Protein AF-A0AAW0NB07-F1 (afdb_monomer)

Solvent-accessible surface area (backbone atoms only — not comparable to full-atom values): 6452 Å² total; per-residue (Å²): 136,86,80,81,79,72,72,83,71,90,73,86,90,73,100,69,55,50,33,50,82,87,44,101,56,51,65,38,82,33,72,64,41,55,53,54,50,50,51,54,52,50,51,51,52,53,50,51,53,49,53,49,48,51,50,52,46,48,44,65,76,60,35,98,66,44,72,68,50,56,55,50,51,51,50,52,51,50,53,53,51,51,53,51,52,53,54,50,52,52,50,55,49,51,50,52,52,50,51,54,51,48,55,62,71,72,53,134

Radius of gyration: 41.6 Å; Cα contacts (8 Å, |Δi|>4): 25; chains: 1; bounding box: 79×50×108 Å

Sequence (108 aa):
MGETNSSQFRYCRYRDYRASPWSPVPYEFTLQFWHVLAARLAFIIVFEHLVFGIKSFIAYLIPDMPKDLCDRMRREKYLMQEMMYEAELEHLQKERKKNGRRYHHEWP

InterPro domains:
  IPR007632 Anoctamin [PTHR12308] (30-99)
  IPR049452 Anoctamin, transmembrane domain [PF04547] (28-76)

Organism: NCBI:txid88201

Secondary structure (DSSP, 8-state):
--------------S--BPPTTSSSTTPBPHHHHHHHHHHHHHHHHHHHHHHHHHHHHHHHS-SS-HHHHHHHHHHHHHHHHHHHHHHHHHHHHHHHHHHHHHHHH--

Mean predicted aligned error: 14.31 Å

Nearest PDB structures (foldseek):
  7b5c-assembly1_A  TM=6.868E-01  e=9.973E-05  Mus musculus
  8b8k-assembly1_B  TM=7.406E-01  e=4.175E-04  Mus musculus

Structure (mmCIF, N/CA/C/O backbone):
data_AF-A0AAW0NB07-F1
#
_entry.id   AF-A0AAW0NB07-F1
#
loop_
_atom_site.group_PDB
_atom_site.id
_atom_site.type_symbol
_atom_site.label_atom_id
_atom_site.label_alt_id
_atom_site.label_comp_id
_atom_site.label_asym_id
_atom_site.label_entity_id
_atom_site.label_seq_id
_atom_site.pdbx_PDB_ins_code
_atom_site.Cartn_x
_atom_site.Cartn_y
_atom_site.Cartn_z
_atom_site.occupancy
_atom_site.B_iso_or_equiv
_atom_site.auth_seq_id
_atom_site.auth_comp_id
_atom_site.auth_asym_id
_atom_site.auth_atom_id
_atom_site.pdbx_PDB_model_num
ATOM 1 N N . MET A 1 1 ? 37.553 -40.968 -32.370 1.00 39.19 1 MET A N 1
ATOM 2 C CA . MET A 1 1 ? 37.936 -39.611 -32.810 1.00 39.19 1 MET A CA 1
ATOM 3 C C . MET A 1 1 ? 36.805 -38.686 -32.410 1.00 39.19 1 MET A C 1
ATOM 5 O O . MET A 1 1 ? 35.709 -38.844 -32.924 1.00 39.19 1 MET A O 1
ATOM 9 N N . GLY A 1 2 ? 37.022 -37.868 -31.379 1.00 48.94 2 GLY A N 1
ATOM 10 C CA . GLY A 1 2 ? 36.021 -36.930 -30.880 1.00 48.94 2 GLY A CA 1
ATOM 11 C C . GLY A 1 2 ? 36.103 -35.625 -31.657 1.00 48.94 2 GLY A C 1
ATOM 12 O O . GLY A 1 2 ? 37.134 -34.963 -31.619 1.00 48.94 2 GLY A O 1
ATOM 13 N N . GLU A 1 3 ? 35.027 -35.261 -32.342 1.00 48.88 3 GLU A N 1
ATOM 14 C CA . GLU A 1 3 ? 34.870 -33.935 -32.931 1.00 48.88 3 GLU A CA 1
ATOM 15 C C . GLU A 1 3 ? 33.996 -33.092 -32.004 1.00 48.88 3 GLU A C 1
ATOM 17 O O . GLU A 1 3 ? 32.772 -33.043 -32.111 1.00 48.88 3 GLU A O 1
ATOM 22 N N . THR A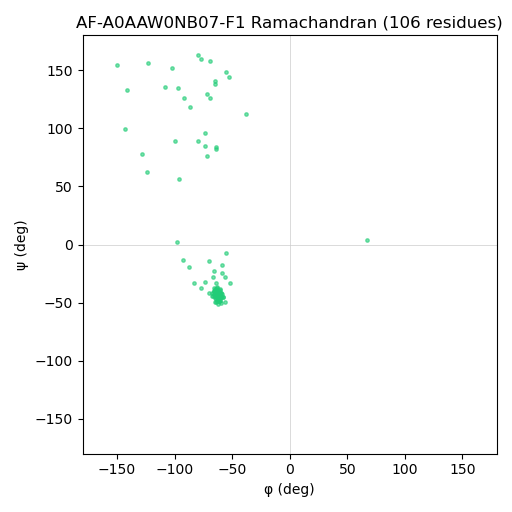 1 4 ? 34.636 -32.414 -31.054 1.00 56.88 4 THR A N 1
ATOM 23 C CA . THR A 1 4 ? 34.027 -31.272 -30.374 1.00 56.88 4 THR A CA 1
ATOM 24 C C . THR A 1 4 ? 34.011 -30.099 -31.348 1.00 56.88 4 THR A C 1
ATOM 26 O O . THR A 1 4 ? 34.911 -29.261 -31.330 1.00 56.88 4 THR A O 1
ATOM 29 N N . ASN A 1 5 ? 32.989 -30.019 -32.203 1.00 53.69 5 ASN A N 1
ATOM 30 C CA . ASN A 1 5 ? 32.649 -28.768 -32.878 1.00 53.69 5 ASN A CA 1
ATOM 31 C C . ASN A 1 5 ? 32.034 -27.817 -31.843 1.00 53.69 5 ASN A C 1
ATOM 33 O O . ASN A 1 5 ? 30.818 -27.623 -31.763 1.00 53.69 5 ASN A O 1
ATOM 37 N N . SER A 1 6 ? 32.897 -27.237 -31.007 1.00 59.47 6 SER A N 1
ATOM 38 C CA . SER A 1 6 ? 32.600 -26.058 -30.204 1.00 59.47 6 SER A CA 1
ATOM 39 C C . SER A 1 6 ? 32.340 -24.899 -31.159 1.00 59.47 6 SER A C 1
ATOM 41 O O . SER A 1 6 ? 33.219 -24.117 -31.508 1.00 59.47 6 SER A O 1
ATOM 43 N N . SER A 1 7 ? 31.094 -24.834 -31.621 1.00 62.97 7 SER A N 1
ATOM 44 C CA . SER A 1 7 ? 30.504 -23.679 -32.288 1.00 62.97 7 SER A CA 1
ATOM 45 C C . SER A 1 7 ? 31.017 -22.415 -31.590 1.00 62.97 7 SER A C 1
ATOM 47 O O . SER A 1 7 ? 30.715 -22.214 -30.414 1.00 62.97 7 SER A O 1
ATOM 49 N N . GLN A 1 8 ? 31.844 -21.602 -32.262 1.00 65.31 8 GLN A N 1
ATOM 50 C CA . GLN A 1 8 ? 32.327 -20.327 -3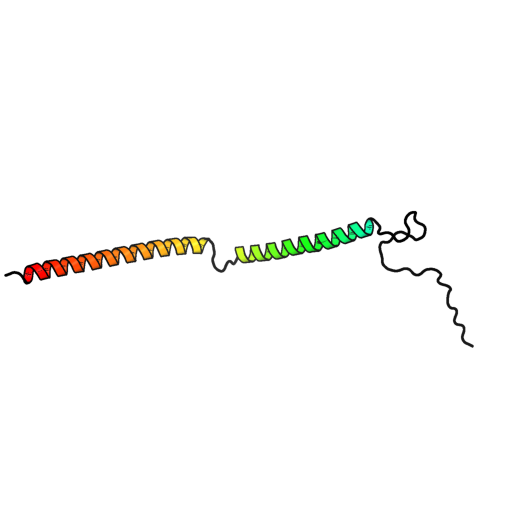1.722 1.00 65.31 8 GLN A CA 1
ATOM 51 C C . GLN A 1 8 ? 31.133 -19.378 -31.536 1.00 65.31 8 GLN A C 1
ATOM 53 O O . GLN A 1 8 ? 30.858 -18.513 -32.369 1.00 65.31 8 GLN A O 1
ATOM 58 N N . PHE A 1 9 ? 30.405 -19.514 -30.433 1.00 68.19 9 PHE A N 1
ATOM 59 C CA . PHE A 1 9 ? 29.432 -18.520 -30.014 1.00 68.19 9 PHE A CA 1
ATOM 60 C C . PHE A 1 9 ? 30.203 -17.317 -29.465 1.00 68.19 9 PHE A C 1
ATOM 62 O O . PHE A 1 9 ? 30.607 -17.296 -28.307 1.00 68.19 9 PHE A O 1
ATOM 69 N N . ARG A 1 10 ? 30.431 -16.303 -30.310 1.00 78.62 10 ARG A N 1
ATOM 70 C CA . ARG A 1 10 ? 31.072 -15.037 -29.899 1.00 78.62 10 ARG A CA 1
ATOM 71 C C . ARG A 1 10 ? 30.188 -14.176 -28.985 1.00 78.62 10 ARG A C 1
ATOM 73 O O . ARG A 1 10 ? 30.689 -13.241 -28.373 1.00 78.62 10 ARG A O 1
ATOM 80 N N . TYR A 1 11 ? 28.892 -14.487 -28.889 1.00 79.94 11 TYR A N 1
ATOM 81 C CA . TYR A 1 11 ? 27.915 -13.745 -28.095 1.00 79.94 11 TYR A CA 1
ATOM 82 C C . TYR A 1 11 ? 26.920 -14.691 -27.419 1.00 79.94 11 TYR A C 1
ATOM 84 O O . TYR A 1 11 ? 26.331 -15.550 -28.076 1.00 79.94 11 TYR A O 1
ATOM 92 N N . CYS A 1 12 ? 26.681 -14.471 -26.125 1.00 85.56 12 CYS A N 1
ATOM 93 C CA . CYS A 1 12 ? 25.642 -15.142 -25.344 1.00 85.56 12 CYS A CA 1
ATOM 94 C C . CYS A 1 12 ? 24.510 -14.154 -25.037 1.00 85.56 12 CYS A C 1
ATOM 96 O O . CYS A 1 12 ? 24.764 -13.011 -24.655 1.00 85.56 12 CYS A O 1
ATOM 98 N N . ARG A 1 13 ? 23.254 -14.588 -25.189 1.00 85.12 13 ARG A N 1
ATOM 99 C CA . ARG A 1 13 ? 22.076 -13.789 -24.817 1.00 85.12 13 ARG A CA 1
ATOM 100 C C . ARG A 1 13 ? 21.594 -14.193 -23.430 1.00 85.12 13 ARG A C 1
ATOM 102 O O . ARG A 1 13 ? 21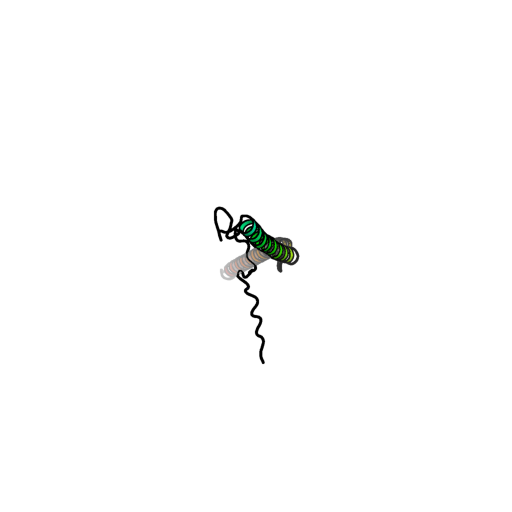.454 -15.378 -23.150 1.00 85.12 13 ARG A O 1
ATOM 109 N N . TYR A 1 14 ? 21.302 -13.205 -22.595 1.00 86.69 14 TYR A N 1
ATOM 110 C CA . TYR A 1 14 ? 20.667 -13.387 -21.295 1.00 86.69 14 TYR A CA 1
ATOM 111 C C . TYR A 1 14 ? 19.388 -12.555 -21.237 1.00 86.69 14 TYR A C 1
ATOM 113 O O . TYR A 1 14 ? 19.206 -11.604 -21.998 1.00 86.69 14 TYR A O 1
ATOM 121 N N . ARG A 1 15 ? 18.460 -12.963 -20.373 1.00 83.12 15 ARG A N 1
ATOM 122 C CA . ARG A 1 15 ? 17.151 -12.326 -20.248 1.00 83.12 15 ARG A CA 1
ATOM 123 C C . ARG A 1 15 ? 17.281 -11.048 -19.418 1.00 83.12 15 ARG A C 1
ATOM 125 O O . ARG A 1 15 ? 17.124 -11.096 -18.204 1.00 83.12 15 ARG A O 1
ATOM 132 N N . ASP A 1 16 ? 17.557 -9.930 -20.080 1.00 81.31 16 ASP A N 1
ATOM 133 C CA . ASP A 1 16 ? 17.602 -8.603 -19.462 1.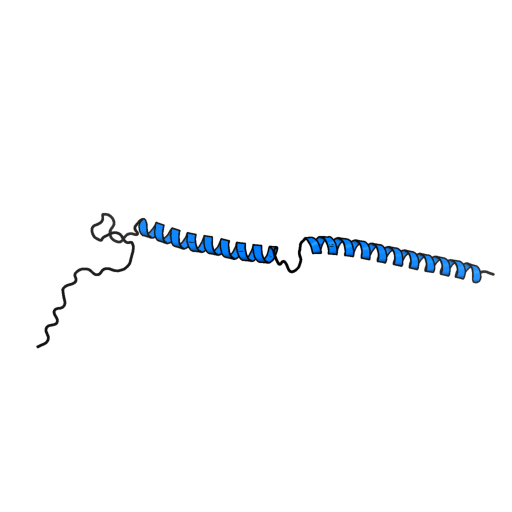00 81.31 16 ASP A CA 1
ATOM 134 C C . ASP A 1 16 ? 17.209 -7.507 -20.466 1.00 81.31 16 ASP A C 1
ATOM 136 O O . ASP A 1 16 ? 17.355 -7.673 -21.678 1.00 81.31 16 ASP A O 1
ATOM 140 N N . TYR A 1 17 ? 16.705 -6.381 -19.965 1.00 82.56 17 TYR A N 1
ATOM 141 C CA . TYR A 1 17 ? 16.266 -5.232 -20.763 1.00 82.56 17 TYR A CA 1
ATOM 142 C C . TYR A 1 17 ? 17.375 -4.177 -20.847 1.00 82.56 17 TYR A C 1
ATOM 144 O O . TYR A 1 17 ? 17.186 -3.015 -20.468 1.00 82.56 17 TYR A O 1
ATOM 152 N N . ARG A 1 18 ? 18.547 -4.594 -21.330 1.00 85.50 18 ARG A N 1
ATOM 153 C CA . ARG A 1 18 ? 19.722 -3.731 -21.499 1.00 85.50 18 ARG A CA 1
ATOM 154 C C . ARG A 1 18 ? 19.928 -3.308 -22.941 1.00 85.50 18 ARG A C 1
ATOM 156 O O . ARG A 1 18 ? 19.549 -4.008 -23.881 1.00 85.50 18 ARG A O 1
ATOM 163 N N . ALA A 1 19 ? 20.539 -2.145 -23.099 1.00 84.62 19 ALA A N 1
ATOM 164 C CA . ALA A 1 19 ? 20.888 -1.602 -24.392 1.00 84.62 19 ALA A CA 1
ATOM 165 C C . ALA A 1 19 ? 21.942 -2.488 -25.080 1.00 84.62 19 ALA A C 1
ATOM 167 O O . ALA A 1 19 ? 22.856 -3.020 -24.445 1.00 84.62 19 ALA A O 1
ATOM 168 N N . SER A 1 20 ? 21.790 -2.659 -26.395 1.00 84.50 20 SER A N 1
ATOM 169 C CA . SER 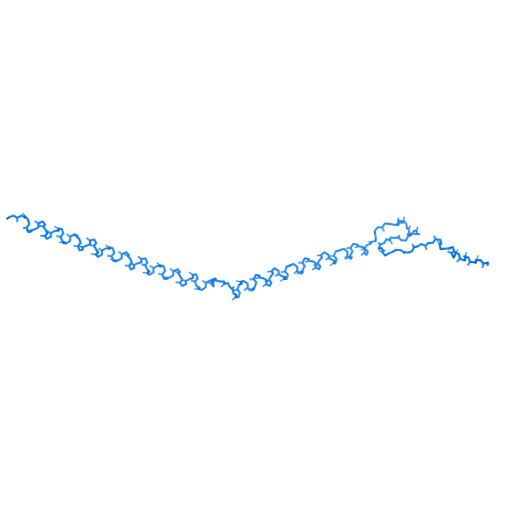A 1 20 ? 22.689 -3.464 -27.230 1.00 84.50 20 SER A CA 1
ATOM 170 C C . SER A 1 20 ? 24.147 -3.003 -27.087 1.00 84.50 20 SER A C 1
ATOM 172 O O . SER A 1 20 ? 24.378 -1.797 -26.947 1.00 84.50 20 SER A O 1
ATOM 174 N N . PRO A 1 21 ? 25.138 -3.908 -27.212 1.00 83.38 21 PRO A N 1
ATOM 175 C CA . PRO A 1 21 ? 26.556 -3.536 -27.214 1.00 83.38 21 PRO A CA 1
ATOM 176 C C . PRO A 1 21 ? 26.944 -2.558 -28.337 1.00 83.38 21 PRO A C 1
ATOM 178 O O . PRO A 1 21 ? 27.982 -1.919 -28.247 1.00 83.38 21 PRO A O 1
ATOM 181 N N . TRP A 1 22 ? 26.115 -2.431 -29.379 1.00 83.31 22 TRP A N 1
ATOM 182 C CA . TRP A 1 22 ? 26.320 -1.523 -30.517 1.00 83.31 22 TRP A CA 1
ATOM 183 C C . TRP A 1 22 ? 25.548 -0.203 -30.397 1.00 83.31 22 TRP A C 1
ATOM 185 O O . TRP A 1 22 ? 25.538 0.595 -31.331 1.00 83.31 22 TRP A O 1
ATOM 195 N N . SER A 1 23 ? 24.826 -0.001 -29.293 1.00 85.12 23 SER A N 1
ATOM 196 C CA . SER A 1 23 ? 24.101 1.245 -29.045 1.00 85.12 23 SER A CA 1
ATOM 197 C C . SER A 1 23 ? 25.046 2.347 -28.538 1.00 85.12 23 SER A C 1
ATOM 199 O O . SER A 1 23 ? 26.141 2.036 -28.069 1.00 85.12 23 SER A O 1
ATOM 201 N N . PRO A 1 24 ? 24.635 3.630 -28.583 1.00 85.38 24 PRO A N 1
ATOM 202 C CA . PRO A 1 24 ? 25.446 4.742 -28.074 1.00 85.38 24 PRO A CA 1
ATOM 203 C C . PRO A 1 24 ? 25.805 4.611 -26.585 1.00 85.38 24 PRO A C 1
ATOM 205 O O . PRO A 1 24 ? 26.799 5.173 -26.140 1.00 85.38 24 PRO A O 1
ATOM 208 N N . VAL A 1 25 ? 24.989 3.873 -25.824 1.00 85.44 25 VAL A N 1
ATOM 209 C CA . VAL A 1 25 ? 25.138 3.625 -24.384 1.00 85.44 25 VAL A CA 1
ATOM 210 C C . VAL A 1 25 ? 25.073 2.114 -24.113 1.00 85.44 25 VAL A C 1
ATOM 212 O O . VAL A 1 25 ? 24.026 1.583 -23.741 1.00 85.44 25 VAL A O 1
ATOM 215 N N . PRO A 1 26 ? 26.157 1.365 -24.370 1.00 84.75 26 PRO A N 1
ATOM 216 C CA . PRO A 1 26 ? 26.128 -0.091 -24.306 1.00 84.75 26 PRO A CA 1
ATOM 217 C C . PRO A 1 26 ? 25.869 -0.599 -22.880 1.00 84.75 26 PRO A C 1
ATOM 219 O O . PRO A 1 26 ? 26.456 -0.105 -21.923 1.00 84.75 26 PRO A O 1
ATOM 222 N N . TYR A 1 27 ? 25.019 -1.626 -22.751 1.00 83.50 27 TYR A N 1
ATOM 223 C CA . TYR A 1 27 ? 24.672 -2.317 -21.494 1.00 83.50 27 TYR A CA 1
ATOM 224 C C . TYR A 1 27 ? 23.890 -1.512 -20.441 1.00 83.50 27 TYR A C 1
ATOM 226 O O . TYR A 1 27 ? 23.587 -2.050 -19.368 1.00 83.50 27 TYR A O 1
ATOM 234 N N . GLU A 1 28 ? 23.500 -0.278 -20.757 1.00 87.25 28 GLU A N 1
ATOM 235 C CA . GLU A 1 28 ? 22.651 0.559 -19.906 1.00 87.25 28 GLU A CA 1
ATOM 236 C C . GLU A 1 28 ? 21.211 0.040 -19.807 1.00 87.25 28 GLU A C 1
ATOM 238 O O . GLU A 1 28 ? 20.724 -0.699 -20.673 1.00 87.25 28 GLU A O 1
ATOM 243 N N . PHE A 1 29 ? 20.506 0.438 -18.745 1.00 85.25 29 PHE A N 1
ATOM 244 C CA . PHE A 1 29 ? 19.097 0.089 -18.573 1.00 85.25 29 PHE A CA 1
ATOM 245 C C . PHE A 1 29 ? 18.229 0.811 -19.599 1.00 85.25 29 PHE A C 1
ATOM 247 O O . PHE A 1 29 ? 18.229 2.037 -19.706 1.00 85.25 29 PHE A O 1
ATOM 254 N N . THR A 1 30 ? 17.434 0.044 -20.340 1.00 87.88 30 THR A N 1
A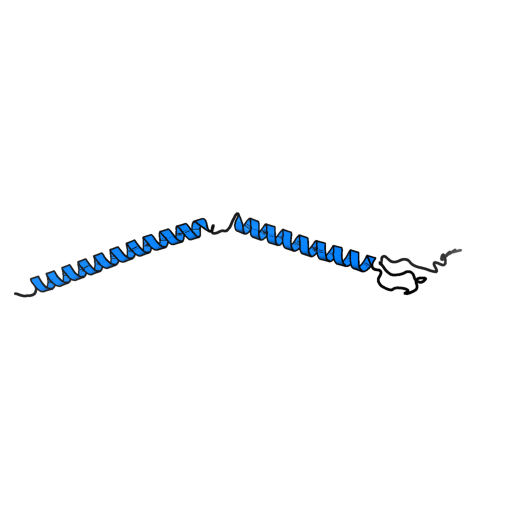TOM 255 C CA . THR A 1 30 ? 16.493 0.623 -21.302 1.00 87.88 30 THR A CA 1
ATOM 256 C C . THR A 1 30 ? 15.263 1.189 -20.596 1.00 87.88 30 THR A C 1
ATOM 258 O O . THR A 1 30 ? 14.889 0.759 -19.507 1.00 87.88 30 THR A O 1
ATOM 261 N N . LEU A 1 31 ? 14.541 2.100 -21.252 1.00 88.38 31 LEU A N 1
ATOM 262 C CA . LEU A 1 31 ? 13.239 2.562 -20.756 1.00 88.38 31 LEU A CA 1
ATOM 263 C C . LEU A 1 31 ? 12.249 1.405 -20.539 1.00 88.38 31 LEU A C 1
ATOM 265 O O . LEU A 1 31 ? 11.393 1.489 -19.663 1.00 88.38 31 LEU A O 1
ATOM 269 N N . GLN A 1 32 ? 12.377 0.306 -21.289 1.00 87.50 32 GLN A N 1
ATOM 270 C CA . GLN A 1 32 ? 11.544 -0.886 -21.110 1.00 87.50 32 GLN A CA 1
ATOM 271 C C . GLN A 1 32 ? 11.748 -1.530 -19.734 1.00 87.50 32 GLN A C 1
ATOM 273 O O . GLN A 1 32 ? 10.772 -1.963 -19.124 1.00 87.50 32 GLN A O 1
ATOM 278 N N . PHE A 1 33 ? 12.981 -1.532 -19.214 1.00 90.38 33 PHE A N 1
ATOM 279 C CA . PHE A 1 33 ? 13.268 -1.991 -17.853 1.00 90.38 33 PHE A CA 1
ATOM 280 C C . PHE A 1 33 ? 12.434 -1.214 -16.829 1.00 90.38 33 PHE A C 1
ATOM 282 O O . PHE A 1 33 ? 11.737 -1.814 -16.011 1.00 90.38 33 PHE A O 1
ATOM 289 N N . TRP A 1 34 ? 12.439 0.117 -16.931 1.00 93.38 34 TRP A N 1
ATOM 290 C CA . TRP A 1 34 ? 11.705 1.000 -16.027 1.00 93.38 34 TRP A CA 1
ATOM 291 C C . TRP A 1 34 ? 10.189 0.830 -16.127 1.00 93.38 34 TRP A C 1
ATOM 293 O O . TRP A 1 34 ? 9.521 0.777 -15.098 1.00 93.38 34 TRP A O 1
ATOM 303 N N . HIS A 1 35 ? 9.640 0.664 -17.333 1.00 95.44 35 HIS A N 1
ATOM 304 C CA . HIS A 1 35 ? 8.209 0.390 -17.509 1.00 95.44 35 HIS A CA 1
ATOM 305 C C . HIS A 1 35 ? 7.804 -0.949 -16.888 1.00 95.44 35 HIS A C 1
ATOM 307 O O . HIS A 1 35 ? 6.794 -1.029 -16.193 1.00 95.44 35 HIS A O 1
ATOM 313 N N . VAL A 1 36 ? 8.597 -2.001 -17.103 1.00 94.00 36 VAL A N 1
ATOM 314 C CA . VAL A 1 36 ? 8.334 -3.325 -16.523 1.00 94.00 36 VAL A CA 1
ATOM 315 C C . VAL A 1 36 ? 8.454 -3.285 -15.001 1.00 94.00 36 VAL A C 1
ATOM 317 O O . VAL A 1 36 ? 7.645 -3.905 -14.310 1.00 94.00 36 VAL A O 1
ATOM 320 N N . LEU A 1 37 ? 9.435 -2.555 -14.470 1.00 94.44 37 LEU A N 1
ATOM 321 C CA . LEU A 1 37 ? 9.594 -2.351 -13.034 1.00 94.44 37 LEU A CA 1
ATOM 322 C C . LEU A 1 37 ? 8.382 -1.617 -12.450 1.00 94.44 37 LEU A C 1
ATOM 324 O O . LEU A 1 37 ? 7.764 -2.117 -11.512 1.00 94.44 37 LEU A O 1
ATOM 328 N N . ALA A 1 38 ? 7.997 -0.488 -13.044 1.00 96.94 38 ALA A N 1
ATOM 329 C CA . ALA A 1 38 ? 6.838 0.291 -12.623 1.00 96.94 38 ALA A CA 1
ATOM 330 C C . ALA A 1 38 ? 5.544 -0.534 -12.685 1.00 96.94 38 ALA A C 1
ATOM 332 O O . ALA A 1 38 ? 4.770 -0.515 -11.734 1.00 96.94 38 ALA A O 1
ATOM 333 N N . ALA A 1 39 ? 5.335 -1.320 -13.745 1.00 97.25 39 ALA A N 1
ATOM 334 C CA . ALA A 1 39 ? 4.168 -2.191 -13.875 1.00 97.25 39 ALA A CA 1
ATOM 335 C C . ALA A 1 39 ? 4.119 -3.272 -12.781 1.00 97.25 39 ALA A C 1
ATOM 337 O O . ALA A 1 39 ? 3.054 -3.527 -12.219 1.00 97.25 39 ALA A O 1
ATOM 338 N N . ARG A 1 40 ? 5.263 -3.881 -12.432 1.00 96.50 40 ARG A N 1
ATOM 339 C CA . ARG A 1 40 ? 5.344 -4.850 -11.322 1.00 96.50 40 ARG A CA 1
ATOM 340 C C . ARG A 1 40 ? 5.011 -4.196 -9.984 1.00 96.50 40 ARG A C 1
ATOM 342 O O . ARG A 1 40 ? 4.245 -4.766 -9.215 1.00 96.50 40 ARG A O 1
ATOM 349 N N . LEU A 1 41 ? 5.558 -3.009 -9.723 1.00 97.69 41 LEU A N 1
ATOM 350 C CA . LEU A 1 41 ? 5.283 -2.252 -8.500 1.00 97.69 41 LEU A CA 1
ATOM 351 C C . LEU A 1 41 ? 3.811 -1.837 -8.413 1.00 97.69 41 LEU A C 1
ATOM 353 O O . LEU A 1 41 ? 3.171 -2.061 -7.391 1.00 97.69 41 LEU A O 1
ATOM 357 N N . ALA A 1 42 ? 3.251 -1.303 -9.498 1.00 97.81 42 ALA A N 1
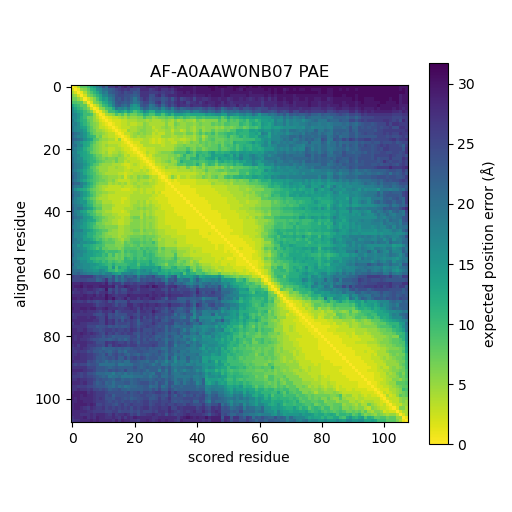ATOM 358 C CA . ALA A 1 42 ? 1.849 -0.909 -9.565 1.00 97.81 42 ALA A CA 1
ATOM 359 C C . ALA A 1 42 ? 0.914 -2.101 -9.325 1.00 97.81 42 ALA A C 1
ATOM 361 O O . ALA A 1 42 ? -0.051 -1.975 -8.578 1.00 97.81 42 ALA A O 1
ATOM 362 N N . PHE A 1 43 ? 1.223 -3.270 -9.895 1.00 97.75 43 PHE A N 1
ATOM 363 C CA . PHE A 1 43 ? 0.452 -4.488 -9.653 1.00 97.75 43 PHE A CA 1
ATOM 364 C C . PHE A 1 43 ? 0.433 -4.875 -8.168 1.00 97.75 43 PHE A C 1
ATOM 366 O O . PHE A 1 43 ? -0.635 -5.166 -7.631 1.00 97.75 43 PHE A O 1
ATOM 373 N N . ILE A 1 44 ? 1.589 -4.829 -7.497 1.00 97.06 44 ILE A N 1
ATOM 374 C CA . ILE A 1 44 ? 1.695 -5.120 -6.059 1.00 97.06 44 ILE A CA 1
ATOM 375 C C . ILE A 1 44 ? 0.853 -4.127 -5.253 1.00 97.06 44 ILE A C 1
ATOM 377 O O . ILE A 1 44 ? 0.040 -4.552 -4.438 1.00 97.06 44 ILE A O 1
ATOM 381 N N . ILE A 1 45 ? 0.992 -2.827 -5.526 1.00 97.06 45 ILE A N 1
ATOM 382 C CA . ILE A 1 45 ? 0.255 -1.767 -4.825 1.00 97.06 45 ILE A CA 1
ATOM 383 C C . ILE A 1 45 ? -1.255 -1.941 -5.013 1.00 97.06 45 ILE A C 1
ATOM 385 O O . ILE A 1 45 ? -2.000 -1.919 -4.036 1.00 97.06 45 ILE A O 1
ATOM 389 N N . VAL A 1 46 ? -1.729 -2.142 -6.245 1.00 97.69 46 VAL A N 1
ATOM 390 C CA . VAL A 1 46 ? -3.162 -2.334 -6.528 1.00 97.69 46 VAL A CA 1
ATOM 391 C C . VAL A 1 46 ? -3.694 -3.572 -5.817 1.00 97.69 46 VAL A C 1
ATOM 393 O O . VAL A 1 46 ? -4.762 -3.515 -5.210 1.00 97.69 46 VAL A O 1
ATOM 396 N N . PHE A 1 47 ? -2.954 -4.680 -5.857 1.00 96.94 47 PHE A N 1
ATOM 397 C CA . PHE A 1 47 ? -3.356 -5.907 -5.179 1.00 96.94 47 PHE A CA 1
ATOM 398 C C . PHE A 1 47 ? -3.392 -5.735 -3.656 1.00 96.94 47 PHE A C 1
ATOM 400 O O . PHE A 1 47 ? -4.341 -6.179 -3.014 1.00 96.94 47 PHE A O 1
ATOM 407 N N . GLU A 1 48 ? -2.412 -5.044 -3.078 1.00 96.25 48 GLU A N 1
ATOM 408 C CA . GLU A 1 48 ? -2.386 -4.713 -1.654 1.00 96.25 48 GLU A CA 1
ATOM 409 C C . GLU A 1 48 ? -3.610 -3.885 -1.250 1.00 96.25 48 GLU A C 1
ATOM 411 O O . GLU A 1 48 ? -4.328 -4.269 -0.326 1.00 96.25 48 GLU A O 1
ATOM 416 N N . HIS A 1 49 ? -3.906 -2.805 -1.981 1.00 95.38 49 HIS A N 1
ATOM 417 C CA . HIS A 1 49 ? -5.070 -1.955 -1.718 1.00 95.38 49 HIS A CA 1
ATOM 418 C C . HIS A 1 49 ? -6.385 -2.713 -1.909 1.00 95.38 49 HIS A C 1
ATOM 420 O O . HIS A 1 49 ? -7.321 -2.510 -1.140 1.00 95.38 49 HIS A O 1
ATOM 426 N N . LEU A 1 50 ? -6.462 -3.611 -2.895 1.00 96.44 50 LEU A N 1
ATOM 427 C CA . LEU A 1 50 ? -7.628 -4.461 -3.118 1.00 96.44 50 LEU A CA 1
ATOM 428 C C . LEU A 1 50 ? -7.834 -5.429 -1.950 1.00 96.44 50 LEU A C 1
ATOM 430 O O . LEU A 1 50 ? -8.934 -5.513 -1.413 1.00 96.44 50 LEU A O 1
ATOM 434 N N . VAL A 1 51 ? -6.790 -6.143 -1.527 1.00 95.62 51 VAL A N 1
ATOM 435 C CA . VAL A 1 51 ? -6.865 -7.093 -0.408 1.00 95.62 51 VAL A CA 1
ATOM 436 C C . VAL A 1 51 ? -7.175 -6.368 0.898 1.00 95.62 51 VAL A C 1
ATOM 438 O O . VAL A 1 51 ? -8.008 -6.840 1.672 1.00 95.62 51 VAL A O 1
ATOM 441 N N . PHE A 1 52 ? -6.541 -5.222 1.146 1.00 93.19 52 PHE A N 1
ATOM 442 C CA . PHE A 1 52 ? -6.832 -4.382 2.302 1.00 93.19 52 PHE A CA 1
ATOM 443 C C . PHE A 1 52 ? -8.275 -3.874 2.261 1.00 93.19 52 PHE A C 1
ATOM 445 O O . PHE A 1 52 ? -9.004 -4.042 3.232 1.00 93.19 52 PHE A O 1
ATOM 452 N N . GLY A 1 53 ? -8.723 -3.362 1.114 1.00 91.62 53 GLY A N 1
ATOM 453 C CA . GLY A 1 53 ? -10.091 -2.902 0.897 1.00 91.62 53 GLY A CA 1
ATOM 454 C C . GLY A 1 53 ? -11.123 -4.006 1.106 1.00 91.62 53 GLY A C 1
ATOM 455 O O . GLY A 1 53 ? -12.099 -3.788 1.813 1.00 91.62 53 GLY A O 1
ATOM 456 N N . ILE A 1 54 ? -10.890 -5.211 0.579 1.00 91.12 54 ILE A N 1
ATOM 457 C CA . ILE A 1 54 ? -11.763 -6.374 0.793 1.00 91.12 54 ILE A CA 1
ATOM 458 C C . ILE A 1 54 ? -11.772 -6.772 2.270 1.00 91.12 54 ILE A C 1
ATOM 460 O O . ILE A 1 54 ? -12.842 -7.015 2.815 1.00 91.12 54 ILE A O 1
ATOM 464 N N . LYS A 1 55 ? -10.621 -6.798 2.952 1.00 86.88 55 LYS A N 1
ATOM 465 C CA . LYS A 1 55 ? -10.567 -7.075 4.398 1.00 86.88 55 LYS A CA 1
ATOM 466 C C . LYS A 1 55 ? -11.333 -6.029 5.203 1.00 86.88 55 LYS A C 1
ATOM 468 O O . LYS A 1 55 ? -12.114 -6.401 6.072 1.00 86.88 55 LYS A O 1
ATOM 473 N N . SER A 1 56 ? -11.155 -4.745 4.901 1.00 83.12 56 SER A N 1
ATOM 474 C CA . SER A 1 56 ? -11.900 -3.656 5.537 1.00 83.12 56 SER A CA 1
ATOM 475 C C . SER A 1 56 ? -13.391 -3.727 5.223 1.00 83.12 56 SER A C 1
ATOM 477 O O . SER A 1 56 ? -14.206 -3.480 6.104 1.00 83.12 56 SER A O 1
ATOM 479 N N . PHE A 1 57 ? -13.761 -4.100 3.999 1.00 85.19 57 PHE A N 1
ATOM 480 C CA . PHE A 1 57 ? -15.149 -4.274 3.589 1.00 85.19 57 PHE A CA 1
ATOM 481 C C . PHE A 1 57 ? -15.794 -5.463 4.299 1.00 85.19 57 PHE A C 1
ATOM 483 O O . PHE A 1 57 ? -16.886 -5.323 4.832 1.00 85.19 57 PHE A O 1
ATOM 490 N N . ILE A 1 58 ? -15.105 -6.601 4.397 1.00 85.38 58 ILE A N 1
ATOM 491 C CA . ILE A 1 58 ? -15.562 -7.765 5.166 1.00 85.38 58 ILE A CA 1
ATOM 492 C C . ILE A 1 58 ? -15.692 -7.406 6.647 1.00 85.38 58 ILE A C 1
ATOM 494 O O . ILE A 1 58 ? -16.720 -7.702 7.238 1.00 85.38 58 ILE A O 1
ATOM 498 N N . ALA A 1 59 ? -14.713 -6.714 7.233 1.00 79.69 59 ALA A N 1
ATOM 499 C CA . ALA A 1 59 ? -14.790 -6.235 8.614 1.00 79.69 59 ALA A CA 1
ATOM 500 C C . ALA A 1 59 ? -15.887 -5.176 8.821 1.00 79.69 59 ALA A C 1
ATOM 502 O O . ALA A 1 59 ? -16.351 -4.980 9.937 1.00 79.69 59 ALA A O 1
ATOM 503 N N . TYR A 1 60 ? -16.304 -4.478 7.764 1.00 73.19 60 TYR A N 1
ATOM 504 C CA . TYR A 1 60 ? -17.434 -3.554 7.796 1.00 73.19 60 TYR A CA 1
ATOM 505 C C . TYR A 1 60 ? -18.786 -4.261 7.611 1.00 73.19 60 TYR A C 1
ATOM 507 O O . TYR A 1 60 ? -19.777 -3.830 8.195 1.00 73.19 60 TYR A O 1
ATOM 515 N N . LEU A 1 61 ? -18.835 -5.337 6.820 1.00 68.75 61 LEU A N 1
ATOM 516 C CA . LEU A 1 61 ? -20.027 -6.162 6.602 1.00 68.75 61 LEU A CA 1
ATOM 517 C C . LEU A 1 61 ? -20.305 -7.111 7.774 1.00 68.75 61 LEU A C 1
ATOM 519 O O . LEU A 1 61 ? -21.458 -7.313 8.141 1.00 68.75 61 LEU A O 1
ATOM 523 N N . ILE A 1 62 ? -19.246 -7.662 8.367 1.00 71.56 62 ILE A N 1
ATOM 524 C CA . ILE A 1 62 ? -19.253 -8.513 9.557 1.00 71.56 62 ILE A CA 1
ATOM 525 C C . ILE A 1 62 ? -18.332 -7.871 10.608 1.00 71.56 62 ILE A C 1
ATOM 527 O O . ILE A 1 62 ? -17.299 -8.442 10.960 1.00 71.56 62 ILE A O 1
ATOM 531 N N . PRO A 1 63 ? -18.615 -6.654 11.102 1.00 60.84 63 PRO A N 1
ATOM 532 C CA . PRO A 1 63 ? -17.948 -6.218 12.306 1.00 60.84 63 PRO A CA 1
ATOM 533 C C . PRO A 1 63 ? -18.555 -7.043 13.434 1.00 60.84 63 PRO A C 1
ATOM 535 O O . PRO A 1 63 ? -19.775 -7.043 13.607 1.00 60.84 63 PRO A O 1
ATOM 538 N N . ASP A 1 64 ? -17.721 -7.667 14.258 1.00 58.53 64 ASP A N 1
ATOM 539 C CA . ASP A 1 64 ? -18.158 -8.298 15.512 1.00 58.53 64 ASP A CA 1
ATOM 540 C C . ASP A 1 64 ? -18.915 -7.315 16.442 1.00 58.53 64 ASP A C 1
ATOM 542 O O . ASP A 1 64 ? -19.521 -7.713 17.433 1.00 58.53 64 ASP A O 1
ATOM 546 N N . MET A 1 65 ? -18.950 -6.018 16.100 1.00 55.88 65 MET A N 1
ATOM 547 C CA . MET A 1 65 ? -19.906 -5.050 16.627 1.00 55.88 65 MET A CA 1
ATOM 548 C C . MET A 1 65 ? -20.340 -4.040 15.541 1.00 55.88 65 MET A C 1
ATOM 550 O O . MET A 1 65 ? -19.626 -3.070 15.268 1.00 55.88 65 MET A O 1
ATOM 554 N N . PRO A 1 66 ? -21.512 -4.222 14.907 1.00 56.56 66 PRO A N 1
ATOM 555 C CA . PRO A 1 66 ? -22.129 -3.227 14.036 1.00 56.56 66 PRO A CA 1
ATOM 556 C C . PRO A 1 66 ? -22.252 -1.877 14.745 1.00 56.56 66 PRO A C 1
ATOM 558 O O . PRO A 1 66 ? -22.580 -1.825 15.932 1.00 56.56 66 PRO A O 1
ATOM 561 N N . LYS A 1 67 ? -22.073 -0.766 14.017 1.00 55.81 67 LYS A N 1
ATOM 562 C CA . LYS A 1 67 ? -22.337 0.593 14.542 1.00 55.81 67 LYS A CA 1
ATOM 563 C C . LYS A 1 67 ? -23.745 0.705 15.151 1.00 55.81 67 LYS A C 1
ATOM 565 O O . LYS A 1 67 ? -23.922 1.347 16.177 1.00 55.81 67 LYS A O 1
ATOM 570 N N . ASP A 1 68 ? -24.691 -0.038 14.581 1.00 56.75 68 ASP A N 1
ATOM 571 C CA . ASP A 1 68 ? -26.066 -0.213 15.056 1.00 56.75 68 ASP A CA 1
ATOM 572 C C . ASP A 1 68 ? -26.151 -0.844 16.466 1.00 56.75 68 ASP A C 1
ATOM 574 O O . ASP A 1 68 ? -26.957 -0.418 17.292 1.00 56.75 68 ASP A O 1
ATOM 578 N N . LEU A 1 69 ? -25.286 -1.816 16.798 1.00 60.16 69 LEU A N 1
ATOM 579 C CA . LEU A 1 69 ? -25.197 -2.372 18.157 1.00 60.16 69 LEU A CA 1
ATOM 580 C C . LEU A 1 69 ? -24.516 -1.406 19.122 1.00 60.16 69 LEU A C 1
ATOM 582 O O . LEU A 1 69 ? -24.883 -1.373 20.289 1.00 60.16 69 LEU A O 1
ATOM 586 N N . CYS A 1 70 ? -23.560 -0.598 18.664 1.00 62.50 70 CYS A N 1
ATOM 587 C CA . CYS A 1 70 ? -22.945 0.428 19.506 1.00 62.50 70 CYS A CA 1
ATOM 588 C C . CYS A 1 70 ? -23.973 1.503 19.910 1.00 62.50 70 CYS A C 1
ATOM 590 O O . CYS A 1 70 ? -24.002 1.925 21.069 1.00 62.50 70 CYS A O 1
ATOM 592 N N . ASP A 1 71 ? -24.876 1.870 18.996 1.00 67.88 71 ASP A N 1
ATOM 593 C CA . ASP A 1 71 ? -25.992 2.779 19.276 1.00 67.88 71 ASP A CA 1
ATOM 594 C C . ASP A 1 71 ? -27.055 2.148 20.190 1.00 67.88 71 ASP A C 1
ATOM 596 O O . ASP A 1 71 ? -27.510 2.792 21.142 1.00 67.88 71 ASP A O 1
ATOM 600 N N . ARG A 1 72 ? -27.414 0.875 19.978 1.00 67.50 72 ARG A N 1
ATOM 601 C CA . ARG A 1 72 ? -28.348 0.150 20.866 1.00 67.50 72 ARG A CA 1
ATOM 602 C C . ARG A 1 72 ? -27.762 -0.075 22.258 1.00 67.50 72 ARG A C 1
ATOM 604 O O . ARG A 1 72 ? -28.417 0.232 23.246 1.00 67.50 72 ARG A O 1
ATOM 611 N N . MET A 1 73 ? -26.501 -0.489 22.345 1.00 78.81 73 MET A N 1
ATOM 612 C CA . MET A 1 73 ? -25.780 -0.664 23.606 1.00 78.81 73 MET A CA 1
ATOM 613 C C . MET A 1 73 ? -25.608 0.670 24.344 1.00 78.81 73 MET A C 1
ATOM 615 O O . MET A 1 73 ? -25.645 0.699 25.571 1.00 78.81 73 MET A O 1
ATOM 619 N N . ARG A 1 74 ? -25.452 1.796 23.633 1.00 78.06 74 ARG A N 1
ATOM 620 C CA . ARG A 1 74 ? -25.445 3.131 24.254 1.00 78.06 74 ARG A CA 1
ATOM 621 C C . ARG A 1 74 ? -26.808 3.483 24.856 1.00 78.06 74 ARG A C 1
ATOM 623 O O . ARG A 1 74 ? -26.840 4.016 25.963 1.00 78.06 74 ARG A O 1
ATOM 630 N N . ARG A 1 75 ? -27.912 3.163 24.171 1.00 83.50 75 ARG A N 1
ATOM 631 C CA . ARG A 1 75 ? -29.272 3.351 24.712 1.00 83.50 75 ARG A CA 1
ATOM 632 C C . ARG A 1 75 ? -29.546 2.461 25.919 1.00 83.50 75 ARG A C 1
ATOM 634 O O . ARG A 1 75 ? -30.041 2.963 26.920 1.00 83.50 75 ARG A O 1
ATOM 641 N N . GLU A 1 76 ? -29.196 1.181 25.855 1.00 86.00 76 GLU A N 1
ATOM 642 C CA . GLU A 1 76 ? -29.391 0.256 26.979 1.00 86.00 76 GLU A CA 1
ATOM 643 C C . GLU A 1 76 ? -28.564 0.661 28.199 1.00 86.00 76 GLU A C 1
ATOM 645 O O . GLU A 1 76 ? -29.081 0.657 29.312 1.00 86.00 76 GLU A O 1
ATOM 650 N N . LYS A 1 77 ? -27.315 1.104 27.999 1.00 84.19 77 LYS A N 1
ATOM 651 C CA . LYS A 1 77 ? -26.489 1.658 29.084 1.00 84.19 77 LYS A CA 1
ATOM 652 C C . LYS A 1 77 ? -27.128 2.886 29.724 1.00 84.19 77 LYS A C 1
ATOM 654 O O . LYS A 1 77 ? -27.102 3.000 30.943 1.00 84.19 77 LYS A O 1
ATOM 659 N N . TYR A 1 78 ? -27.708 3.777 28.919 1.00 88.25 78 TYR A N 1
ATOM 660 C CA . TYR A 1 78 ? -28.390 4.963 29.433 1.00 88.25 78 TYR A CA 1
ATOM 661 C C . TYR A 1 78 ? -29.619 4.586 30.272 1.00 88.25 78 TYR A C 1
ATOM 663 O O . TYR A 1 78 ? -29.727 5.017 31.415 1.00 88.25 78 TYR A O 1
ATOM 671 N N . LEU A 1 79 ? -30.480 3.708 29.749 1.00 92.62 79 LEU A N 1
ATOM 672 C CA . LEU A 1 79 ? -31.673 3.224 30.456 1.00 92.62 79 LEU A CA 1
ATOM 673 C C . LEU A 1 79 ? -31.319 2.477 31.748 1.00 92.62 79 LEU A C 1
ATOM 675 O O . LEU A 1 79 ? -31.948 2.678 32.781 1.00 92.62 79 LEU A O 1
ATOM 679 N N . MET A 1 80 ? -30.293 1.626 31.715 1.00 93.50 80 MET A N 1
ATOM 680 C CA . MET A 1 80 ? -29.841 0.893 32.896 1.00 93.50 80 MET A CA 1
ATOM 681 C C . MET A 1 80 ? -29.282 1.835 33.970 1.00 93.50 80 MET A C 1
ATOM 683 O O . MET A 1 80 ? -29.539 1.630 35.155 1.00 93.50 80 MET A O 1
ATOM 687 N N . GLN A 1 81 ? -28.548 2.875 33.566 1.00 94.25 81 GLN A N 1
ATOM 688 C CA . GLN A 1 81 ? -28.025 3.886 34.482 1.00 94.25 81 GLN A CA 1
ATOM 689 C C . GLN A 1 81 ? -29.151 4.707 35.126 1.00 94.25 81 GLN A C 1
ATOM 691 O O . GLN A 1 81 ? -29.092 4.981 36.322 1.00 94.25 81 GLN A O 1
ATOM 696 N N . GLU A 1 82 ? -30.182 5.060 34.358 1.00 94.44 82 GLU A N 1
ATOM 697 C CA . GLU A 1 82 ? -31.365 5.767 34.858 1.00 94.44 82 GLU A CA 1
ATOM 698 C C . GLU A 1 82 ? -32.135 4.916 35.880 1.00 94.44 82 GLU A C 1
ATOM 700 O O . GLU A 1 82 ? -32.360 5.367 37.002 1.00 94.44 82 GLU A O 1
ATOM 705 N N . MET A 1 83 ? 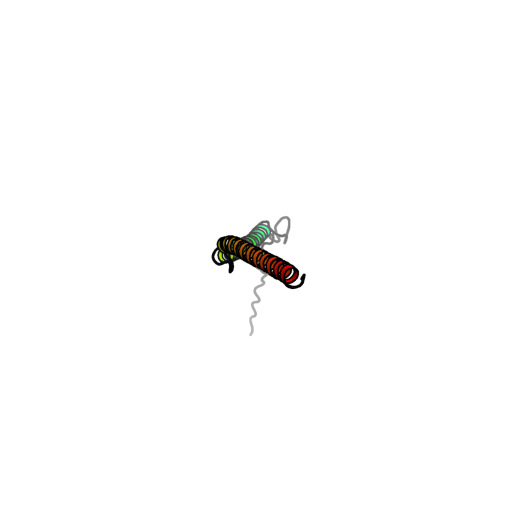-32.415 3.646 35.560 1.00 94.06 83 MET A N 1
ATOM 706 C CA . MET A 1 83 ? -33.074 2.716 36.491 1.00 94.06 83 MET A CA 1
ATOM 707 C C . MET A 1 83 ? -32.270 2.505 37.782 1.00 94.06 83 MET A C 1
ATOM 709 O O . MET A 1 83 ? -32.840 2.455 38.873 1.00 94.06 83 MET A O 1
ATOM 713 N N . MET A 1 84 ? -30.943 2.378 37.679 1.00 94.81 84 MET A N 1
ATOM 714 C CA . MET A 1 84 ? -30.073 2.234 38.850 1.00 94.81 84 MET A CA 1
ATOM 715 C C . MET A 1 84 ? -30.118 3.483 39.739 1.00 94.81 84 MET A C 1
ATOM 717 O O . MET A 1 84 ? -30.202 3.363 40.961 1.00 94.81 84 MET A O 1
ATOM 721 N N . TYR A 1 85 ? -30.097 4.669 39.129 1.00 95.69 85 T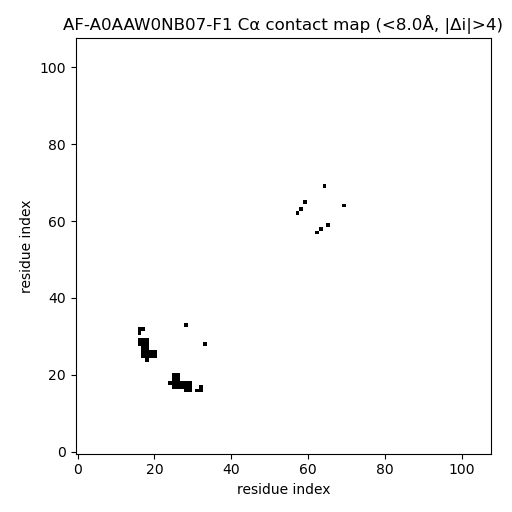YR A N 1
ATOM 722 C CA . TYR A 1 85 ? -30.159 5.943 39.839 1.00 95.69 85 TYR A CA 1
ATOM 723 C C . TYR A 1 85 ? -31.491 6.135 40.579 1.00 95.69 85 TYR A C 1
ATOM 725 O O . TYR A 1 85 ? -31.498 6.520 41.751 1.00 95.69 85 TYR A O 1
ATOM 733 N N . GLU A 1 86 ? -32.619 5.821 39.936 1.00 94.75 86 GLU A N 1
ATOM 734 C CA . GLU A 1 86 ? -33.937 5.886 40.578 1.00 94.75 86 GLU A CA 1
ATOM 735 C C . GLU A 1 86 ? -34.046 4.917 41.763 1.00 94.75 86 GLU A C 1
ATOM 737 O O . GLU A 1 86 ? -34.499 5.308 42.843 1.00 94.75 86 GLU A O 1
ATOM 742 N N . ALA A 1 87 ? -33.565 3.680 41.608 1.00 95.12 87 ALA A N 1
ATOM 743 C CA . ALA A 1 87 ? -33.568 2.690 42.683 1.00 95.12 87 ALA A CA 1
ATOM 744 C C . ALA A 1 87 ? -32.727 3.135 43.894 1.00 95.12 87 ALA A C 1
ATOM 746 O O . ALA A 1 87 ? -33.136 2.949 45.046 1.00 95.12 87 ALA A O 1
ATOM 747 N N . GLU A 1 88 ? -31.568 3.754 43.652 1.00 94.75 88 GLU A N 1
ATOM 748 C CA . GLU A 1 88 ? -30.723 4.310 44.710 1.00 94.75 88 GLU A CA 1
ATOM 749 C C . GLU A 1 88 ? -31.426 5.468 45.440 1.00 94.75 88 GLU A C 1
ATOM 751 O O . GLU A 1 88 ? -31.465 5.493 46.675 1.00 94.75 88 GLU A O 1
ATOM 756 N N . LEU A 1 89 ? -32.064 6.384 44.701 1.00 94.81 89 LEU A N 1
ATOM 757 C CA . LEU A 1 89 ? -32.856 7.471 45.284 1.00 94.81 89 LEU A CA 1
ATOM 758 C C . LEU A 1 89 ? -34.009 6.951 46.152 1.00 94.81 89 LEU A C 1
ATOM 760 O O . LEU A 1 89 ? -34.207 7.449 47.267 1.00 94.81 89 LEU A O 1
ATOM 764 N N . GLU A 1 90 ? -34.758 5.952 45.683 1.00 94.00 90 GLU A N 1
ATOM 765 C CA . GLU A 1 90 ? -35.837 5.339 46.463 1.00 94.00 90 GLU A CA 1
ATOM 766 C C . GLU A 1 90 ? -35.319 4.680 47.748 1.00 94.00 90 GLU A C 1
ATOM 768 O O . GLU A 1 90 ? -35.946 4.811 48.811 1.00 94.00 90 GLU A O 1
ATOM 773 N N . HIS A 1 91 ? -34.170 3.998 47.681 1.00 93.19 91 HIS A N 1
ATOM 774 C CA . HIS A 1 91 ? -33.536 3.387 48.848 1.00 93.19 91 HIS A CA 1
ATOM 775 C C . HIS A 1 91 ? -33.156 4.453 49.884 1.00 93.19 91 HIS A C 1
ATOM 777 O O . HIS A 1 91 ? -33.559 4.356 51.048 1.00 93.19 91 HIS A O 1
ATOM 783 N N . LEU A 1 92 ? -32.494 5.532 49.451 1.00 93.06 92 LEU A N 1
ATOM 784 C CA . LEU A 1 92 ? -32.131 6.664 50.310 1.00 93.06 92 LEU A CA 1
ATOM 785 C C . LEU A 1 92 ? -33.364 7.341 50.932 1.00 93.06 92 LEU A C 1
ATOM 787 O O . LEU A 1 92 ? -33.348 7.719 52.107 1.00 93.06 92 LEU A O 1
ATOM 791 N N . GLN A 1 93 ? -34.465 7.479 50.188 1.00 91.44 93 GLN A N 1
ATOM 792 C CA . GLN A 1 93 ? -35.715 8.029 50.723 1.00 91.44 93 GLN A CA 1
ATOM 793 C C . GLN A 1 93 ? -36.363 7.111 51.767 1.00 91.44 93 GLN A C 1
ATOM 795 O O . GLN A 1 93 ? -36.852 7.601 52.793 1.00 91.44 93 GLN A O 1
ATOM 800 N N . LYS A 1 94 ? -36.378 5.792 51.535 1.00 91.31 94 LYS A N 1
ATOM 801 C CA . LYS A 1 94 ? -36.862 4.810 52.520 1.00 91.31 94 LYS A CA 1
ATOM 802 C C . LYS A 1 94 ? -36.022 4.848 53.786 1.00 91.31 94 LYS A C 1
ATOM 804 O O . LYS A 1 94 ? -36.601 4.871 54.874 1.00 91.31 94 LYS A O 1
ATOM 809 N N . GLU A 1 95 ? -34.701 4.912 53.660 1.00 89.44 95 GLU A N 1
ATOM 810 C CA . GLU A 1 95 ? -33.805 5.054 54.806 1.00 89.44 95 GLU A CA 1
ATOM 811 C C . GLU A 1 95 ? -34.077 6.345 55.571 1.00 89.44 95 GLU A C 1
ATOM 813 O O . GLU A 1 95 ? -34.294 6.282 56.780 1.00 89.44 95 GLU A O 1
ATOM 818 N N . ARG A 1 96 ? -34.201 7.497 54.895 1.00 86.12 96 ARG A N 1
ATOM 819 C CA . ARG A 1 96 ? -34.576 8.758 55.562 1.00 86.12 96 ARG A CA 1
ATOM 820 C C . ARG A 1 96 ? -35.915 8.665 56.291 1.00 86.12 96 ARG A C 1
ATOM 822 O O . ARG A 1 96 ? -36.007 9.112 57.431 1.00 86.12 96 ARG A O 1
ATOM 829 N N . LYS A 1 97 ? -36.951 8.084 55.673 1.00 85.31 97 LYS A N 1
ATOM 830 C CA . LYS A 1 97 ? -38.271 7.912 56.312 1.00 85.31 97 LYS A CA 1
ATOM 831 C C . LYS A 1 97 ? -38.198 6.975 57.515 1.00 85.31 97 LYS A C 1
ATOM 833 O O . LYS A 1 97 ? -38.821 7.253 58.537 1.00 85.31 97 LYS A O 1
ATOM 838 N N . LYS A 1 98 ? -37.447 5.877 57.408 1.00 84.19 98 LYS A N 1
ATOM 839 C CA . LYS A 1 98 ? -37.251 4.920 58.502 1.00 84.19 98 LYS A CA 1
ATOM 840 C C . LYS A 1 98 ? -36.476 5.563 59.649 1.00 84.19 98 LYS A C 1
ATOM 842 O O . LYS A 1 98 ? -36.891 5.419 60.792 1.00 84.19 98 LYS A O 1
ATOM 847 N N . ASN A 1 99 ? -35.430 6.329 59.343 1.00 81.44 99 ASN A N 1
ATOM 848 C CA . ASN A 1 99 ? -34.653 7.061 60.336 1.00 81.44 99 ASN A CA 1
ATOM 849 C C . ASN A 1 99 ? -35.508 8.145 61.014 1.00 81.44 99 ASN A C 1
ATOM 851 O O . ASN A 1 99 ? -35.555 8.207 62.233 1.00 81.44 99 ASN A O 1
ATOM 855 N N . GLY A 1 100 ? -36.291 8.918 60.253 1.00 77.81 100 GLY A N 1
ATOM 856 C CA . GLY A 1 100 ? -37.230 9.909 60.797 1.00 77.81 100 GLY A CA 1
ATOM 857 C C . GLY A 1 100 ? -38.332 9.310 61.684 1.00 77.81 100 GLY A C 1
ATOM 858 O O . GLY A 1 100 ? -38.616 9.846 62.751 1.00 77.81 100 GLY A O 1
ATOM 859 N N . ARG A 1 101 ? -38.923 8.168 61.296 1.00 70.50 101 ARG A N 1
ATOM 860 C CA . ARG A 1 101 ? -39.882 7.432 62.148 1.00 70.50 101 ARG A CA 1
ATOM 861 C C . ARG A 1 101 ? -39.228 6.874 63.405 1.00 70.50 101 ARG A C 1
ATOM 863 O O . ARG A 1 101 ? -39.856 6.870 64.456 1.00 70.50 101 ARG A O 1
ATOM 870 N N . ARG A 1 102 ? -37.988 6.400 63.287 1.00 67.81 102 ARG A N 1
ATOM 871 C CA . ARG A 1 102 ? -37.202 5.908 64.415 1.00 67.81 102 ARG A CA 1
ATOM 872 C C . ARG A 1 102 ? -36.953 7.022 65.432 1.00 67.81 102 ARG A C 1
ATOM 874 O O . ARG A 1 102 ? -37.250 6.823 66.600 1.00 67.81 102 ARG A O 1
ATOM 881 N N . TYR A 1 103 ? -36.568 8.217 64.976 1.00 66.69 103 TYR A N 1
ATOM 882 C CA . TYR A 1 103 ? -36.500 9.398 65.842 1.00 66.69 103 TYR A CA 1
ATOM 883 C C . TYR A 1 103 ? -37.855 9.718 66.494 1.00 66.69 103 TYR A C 1
ATOM 885 O O . TYR A 1 103 ? -37.900 9.943 67.694 1.00 66.69 103 TYR A O 1
ATOM 893 N N . HIS A 1 104 ? -38.966 9.684 65.751 1.00 63.25 104 HIS A N 1
ATOM 894 C CA . HIS A 1 104 ? -40.292 9.991 66.310 1.00 63.25 104 HIS A CA 1
ATOM 895 C C . HIS A 1 104 ? -40.793 8.959 67.344 1.00 63.25 104 HIS A C 1
ATOM 897 O O . HIS A 1 104 ? -41.586 9.309 68.209 1.00 63.25 104 HIS A O 1
ATOM 903 N N . HIS A 1 105 ? -40.374 7.694 67.261 1.00 65.31 105 HIS A N 1
ATOM 904 C CA . HIS A 1 105 ? -40.738 6.665 68.246 1.00 65.31 105 HIS A CA 1
ATOM 905 C C . HIS A 1 105 ? -39.792 6.601 69.456 1.00 65.31 105 HIS A C 1
ATOM 907 O O . HIS A 1 105 ? -40.170 6.022 70.470 1.00 65.31 105 HIS A O 1
ATOM 913 N N . GLU A 1 106 ? -38.577 7.148 69.350 1.00 63.66 106 GLU A N 1
ATOM 914 C CA . GLU A 1 106 ? -37.572 7.136 70.426 1.00 63.66 106 GLU A CA 1
ATOM 915 C C . GLU A 1 106 ? -37.622 8.388 71.327 1.00 63.66 106 GLU A C 1
ATOM 917 O O . GLU A 1 106 ? -37.048 8.361 72.414 1.00 63.66 106 GLU A O 1
ATOM 922 N N . TRP A 1 107 ? -38.331 9.455 70.936 1.00 54.94 107 TRP A N 1
ATOM 923 C CA . TRP A 1 107 ? -38.609 10.601 71.815 1.00 54.94 107 TRP A CA 1
ATOM 924 C C . TRP A 1 107 ? -39.950 10.409 72.561 1.00 54.94 107 TRP A C 1
ATOM 926 O O . TRP A 1 107 ? -40.950 10.147 71.891 1.00 54.94 107 TRP A O 1
ATOM 936 N N . PRO A 1 108 ? -39.975 10.496 73.910 1.00 57.50 108 PRO A N 1
ATOM 937 C CA . PRO A 1 108 ? -41.180 10.317 74.728 1.00 57.50 108 PRO A CA 1
ATOM 938 C C . PRO A 1 108 ? -42.192 11.463 74.605 1.00 57.50 108 PRO A C 1
ATOM 940 O O . PRO A 1 108 ? -41.776 12.605 74.298 1.00 57.50 108 PRO A O 1
#

Foldseek 3Di:
DDDPPPPPPVDDDDPAQADPCPDPDGRHHDVVNVVVVVVVVVVVVVVVCVVVVVVVVVCQVDVVAHPVNVVVVVVVVVVVVVVVVVVVVVVVVVVVVVVVVVVVVPDD

pLDDT: mean 81.47, std 14.21, range [39.19, 97.81]